Protein AF-A0A820YP80-F1 (afdb_monomer_lite)

pLDDT: mean 70.84, std 22.26, range [35.0, 97.88]

Sequence (165 aa):
MTIIVVAGQGGGGGGGGGGGGGGGGGGGGGGGGGGGGGGGGGGFGGYGGDNRIFVNVALKCDMFKTQDTGPFRSGTWSSRYYQYGRWHDRYQLSLSFDPKTFKVEGSGSDDVGDFTIAGIYSIKTQRIGLKKTYQSGTGNTEENLGHIVTIQLKWNSTEGQFEGK

Foldseek 3Di:
DKKKKADPPPDDDDDDDDDDDDDDDDDDDDDDDDDDDDDDDDDDDDDDDDDDDPPPPPPDPPPDPPPCLPLDDWDKIWMWDDDPNDIFGGWIKTWDADPVQQKIKIWTAGQLFTWIKIWGADSVQQKIKIKIFHDAPGHDNVRPPRDIDIWIWHDDPVRSITITD

Structure (mmCIF, N/CA/C/O backbone):
data_AF-A0A820YP80-F1
#
_entry.id   AF-A0A820YP80-F1
#
loop_
_atom_site.group_PDB
_atom_site.id
_atom_site.type_symbol
_atom_site.label_atom_id
_atom_site.label_alt_id
_atom_site.label_comp_id
_atom_site.label_asym_id
_atom_site.label_entity_id
_atom_site.label_seq_id
_atom_site.pdbx_PDB_ins_code
_atom_site.Cartn_x
_atom_site.Cartn_y
_atom_site.Cartn_z
_atom_site.occupancy
_atom_site.B_iso_or_equiv
_atom_site.auth_seq_id
_atom_site.auth_comp_id
_atom_site.auth_asym_id
_atom_site.auth_atom_id
_atom_site.pdbx_PDB_model_num
ATOM 1 N N . MET A 1 1 ? 6.149 -12.273 -2.197 1.00 53.16 1 MET A N 1
ATOM 2 C CA . MET A 1 1 ? 6.800 -10.959 -2.371 1.00 53.16 1 MET A CA 1
ATOM 3 C C . MET A 1 1 ? 6.564 -10.245 -1.062 1.00 53.16 1 MET A C 1
ATOM 5 O O . MET A 1 1 ? 5.457 -9.786 -0.830 1.00 53.16 1 MET A O 1
ATOM 9 N N . THR A 1 2 ? 7.549 -10.222 -0.168 1.00 54.12 2 THR A N 1
ATOM 10 C CA . THR A 1 2 ? 7.340 -9.605 1.146 1.00 54.12 2 THR A CA 1
ATOM 11 C C . THR A 1 2 ? 7.362 -8.097 0.982 1.00 54.12 2 THR A C 1
ATOM 13 O O . THR A 1 2 ? 8.337 -7.571 0.449 1.00 54.12 2 THR A O 1
ATOM 16 N N . ILE A 1 3 ? 6.317 -7.411 1.4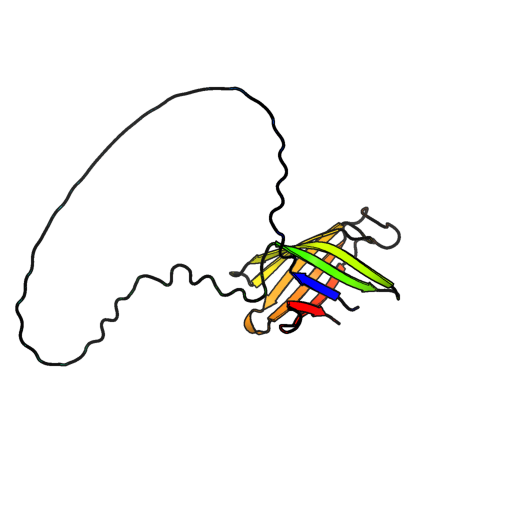37 1.00 67.50 3 ILE A N 1
ATOM 17 C CA . ILE A 1 3 ? 6.229 -5.947 1.408 1.00 67.50 3 ILE A CA 1
ATOM 18 C C . ILE A 1 3 ? 6.026 -5.459 2.831 1.00 67.50 3 ILE A C 1
ATOM 20 O O . ILE A 1 3 ? 5.156 -5.951 3.548 1.00 67.50 3 ILE A O 1
ATOM 24 N N . ILE A 1 4 ? 6.846 -4.498 3.236 1.00 67.88 4 ILE A N 1
ATOM 25 C CA . ILE A 1 4 ? 6.799 -3.879 4.553 1.00 67.88 4 ILE A CA 1
ATOM 26 C C . ILE A 1 4 ? 6.635 -2.382 4.344 1.00 67.88 4 ILE A C 1
ATOM 28 O O . ILE A 1 4 ? 7.408 -1.759 3.615 1.00 67.88 4 ILE A O 1
ATOM 32 N N . VAL A 1 5 ? 5.616 -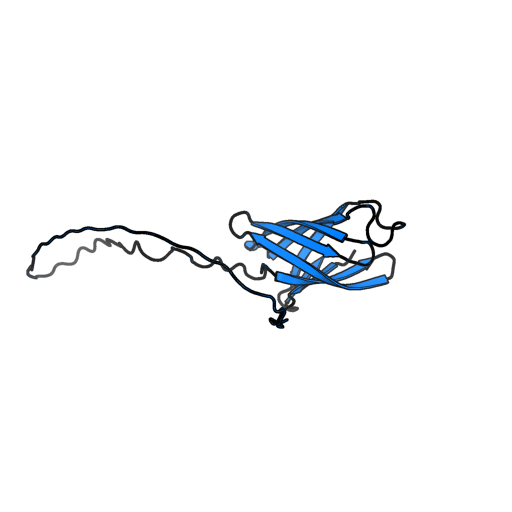1.816 4.981 1.00 69.25 5 VAL A N 1
ATOM 33 C CA . VAL A 1 5 ? 5.302 -0.390 4.924 1.00 69.25 5 VAL A CA 1
ATOM 34 C C . VAL A 1 5 ? 5.306 0.140 6.353 1.00 69.25 5 VAL A C 1
ATOM 36 O O . VAL A 1 5 ? 4.457 -0.216 7.169 1.00 69.25 5 VAL A O 1
ATOM 39 N N . VAL A 1 6 ? 6.306 0.957 6.663 1.00 65.06 6 VAL A N 1
ATOM 40 C CA . VAL A 1 6 ? 6.561 1.539 7.982 1.00 65.06 6 VAL A CA 1
ATOM 41 C C . VAL A 1 6 ? 6.049 2.970 7.993 1.00 65.06 6 VAL A C 1
ATOM 43 O O . VAL A 1 6 ? 6.334 3.744 7.074 1.00 65.06 6 VAL A O 1
ATOM 46 N N . ALA A 1 7 ? 5.299 3.332 9.034 1.00 57.59 7 ALA A N 1
ATOM 47 C CA . ALA A 1 7 ? 4.868 4.708 9.224 1.00 57.59 7 ALA A CA 1
ATOM 48 C C . ALA A 1 7 ? 6.107 5.577 9.454 1.00 57.59 7 ALA A C 1
ATOM 50 O O . ALA A 1 7 ? 6.760 5.483 10.494 1.00 57.59 7 ALA A O 1
ATOM 51 N N . GLY A 1 8 ? 6.440 6.427 8.486 1.00 49.78 8 GLY A N 1
ATOM 52 C CA . GLY A 1 8 ? 7.374 7.507 8.735 1.00 49.78 8 GLY A CA 1
ATOM 53 C C . GLY A 1 8 ? 6.652 8.525 9.603 1.00 49.78 8 GLY A C 1
ATOM 54 O O . GLY A 1 8 ? 5.716 9.174 9.141 1.00 49.78 8 GLY A O 1
ATOM 55 N N . GLN A 1 9 ? 7.061 8.694 10.861 1.00 42.50 9 GLN A N 1
ATOM 56 C CA . GLN A 1 9 ? 6.766 9.934 11.574 1.00 42.50 9 GLN A CA 1
ATOM 57 C C . GLN A 1 9 ? 7.559 11.029 10.852 1.00 42.50 9 GLN A C 1
ATOM 59 O O . GLN A 1 9 ? 8.707 11.310 11.181 1.00 42.50 9 GLN A O 1
ATOM 64 N N . GLY A 1 10 ? 6.984 11.570 9.777 1.00 41.19 10 GLY A N 1
ATOM 65 C CA . GLY A 1 10 ? 7.541 12.703 9.061 1.00 41.19 10 GLY A CA 1
ATOM 66 C C . GLY A 1 10 ? 7.539 13.899 9.999 1.00 41.19 10 GLY A C 1
ATOM 67 O O . GLY A 1 10 ? 6.545 14.614 10.094 1.00 41.19 10 GLY A O 1
ATOM 68 N N . GLY A 1 11 ? 8.634 14.083 10.735 1.00 39.84 11 GLY A N 1
ATOM 69 C CA . GLY A 1 11 ? 8.938 15.344 11.384 1.00 39.84 11 GLY A CA 1
ATOM 70 C C . GLY A 1 11 ? 8.951 16.424 10.310 1.00 39.84 11 GLY A C 1
ATOM 71 O O . GLY A 1 11 ? 9.649 16.292 9.305 1.00 39.84 11 GLY A O 1
ATOM 72 N N . GLY A 1 12 ? 8.136 17.460 10.502 1.00 42.34 12 GLY A N 1
ATOM 73 C CA . GLY A 1 12 ? 8.122 18.627 9.634 1.00 42.34 12 GLY A CA 1
ATOM 74 C C . GLY A 1 12 ? 9.507 19.267 9.611 1.00 42.34 12 GLY A C 1
ATOM 75 O O . GLY A 1 12 ? 9.926 19.883 10.587 1.00 42.34 12 GLY A O 1
ATOM 76 N N . GLY A 1 13 ? 10.223 19.090 8.506 1.00 40.62 13 GLY A N 1
ATOM 77 C CA . GLY A 1 13 ? 11.452 19.808 8.195 1.00 40.62 13 GLY A CA 1
ATOM 78 C C . GLY A 1 13 ? 11.124 20.946 7.240 1.00 40.62 13 GLY A C 1
ATOM 79 O O . GLY A 1 13 ? 10.591 20.708 6.160 1.00 40.62 13 GLY A O 1
ATOM 80 N N . GLY A 1 14 ? 11.395 22.178 7.671 1.00 46.59 14 GLY A N 1
ATOM 81 C CA . GLY A 1 14 ? 11.161 23.386 6.891 1.00 46.59 14 GLY A CA 1
ATOM 82 C C . GLY A 1 14 ? 12.034 23.494 5.640 1.00 46.59 14 GLY A C 1
ATOM 83 O O . GLY A 1 14 ? 13.112 22.914 5.547 1.00 46.59 14 GLY A O 1
ATOM 84 N N . GLY A 1 15 ? 11.568 24.313 4.704 1.00 38.69 15 GLY A N 1
ATOM 85 C CA . GLY A 1 15 ? 12.325 24.775 3.549 1.00 38.69 15 GLY A CA 1
ATOM 86 C C . GLY A 1 15 ? 11.775 26.130 3.132 1.00 38.69 15 GLY A C 1
ATOM 87 O O . GLY A 1 15 ? 10.633 26.226 2.693 1.00 38.69 15 GLY A O 1
ATOM 88 N N . GLY A 1 16 ? 12.563 27.178 3.363 1.00 46.66 16 GLY A N 1
ATOM 89 C CA . GLY A 1 16 ? 12.257 28.533 2.925 1.00 46.66 16 GLY A CA 1
ATOM 90 C C . GLY A 1 16 ? 12.400 28.696 1.412 1.00 46.66 16 GLY A C 1
ATOM 91 O O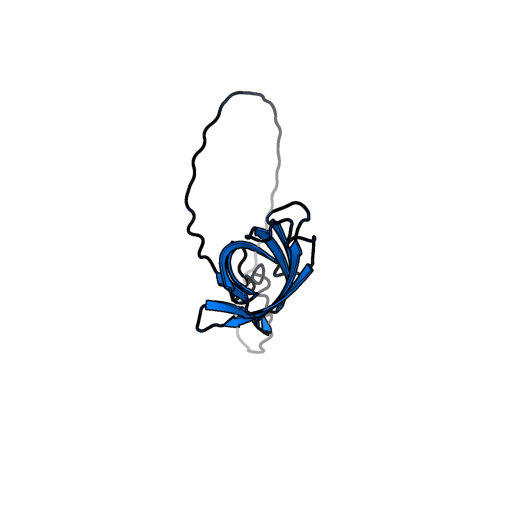 . GLY A 1 16 ? 13.074 27.919 0.742 1.00 46.66 16 GLY A O 1
ATOM 92 N N . GLY A 1 17 ? 11.791 29.754 0.892 1.00 40.56 17 GLY A N 1
ATOM 93 C CA . GLY A 1 17 ? 11.942 30.196 -0.488 1.00 40.56 17 GLY A CA 1
ATOM 94 C C . GLY A 1 17 ? 11.138 31.471 -0.691 1.00 40.56 17 GLY A C 1
ATOM 95 O O . GLY A 1 17 ? 9.919 31.451 -0.569 1.00 40.56 17 GLY A O 1
ATOM 96 N N . GLY A 1 18 ? 11.839 32.587 -0.887 1.00 47.72 18 GLY A N 1
ATOM 97 C CA . GLY A 1 18 ? 11.252 33.915 -1.040 1.00 47.72 18 GLY A CA 1
ATOM 98 C C . GLY A 1 18 ? 10.683 34.210 -2.431 1.00 47.72 18 GLY A C 1
ATOM 99 O O . GLY A 1 18 ? 10.671 33.369 -3.323 1.00 47.72 18 GLY A O 1
ATOM 100 N N . GLY A 1 19 ? 10.261 35.466 -2.586 1.00 43.19 19 GLY A N 1
ATOM 101 C CA . GLY A 1 19 ? 9.725 36.079 -3.806 1.00 43.19 19 GLY A CA 1
ATOM 102 C C . GLY A 1 19 ? 8.493 36.901 -3.433 1.00 43.19 19 GLY A C 1
ATOM 103 O O . GLY A 1 19 ? 7.498 36.334 -3.006 1.00 43.19 19 GLY A O 1
ATOM 104 N N . GLY A 1 20 ? 8.601 38.230 -3.307 1.00 42.50 20 GLY A N 1
ATOM 105 C CA . GLY A 1 20 ? 8.278 39.171 -4.393 1.00 42.50 20 GLY A CA 1
ATOM 106 C C . GLY A 1 20 ? 6.753 39.222 -4.572 1.00 42.50 20 GLY A C 1
ATOM 107 O O . GLY A 1 20 ? 6.163 38.230 -4.954 1.00 42.50 20 GLY A O 1
ATOM 108 N N . GLY A 1 21 ? 6.003 40.266 -4.240 1.00 45.09 21 GLY A N 1
ATOM 109 C CA . GLY A 1 21 ? 6.229 41.689 -4.429 1.00 45.09 21 GLY A CA 1
ATOM 110 C C . GLY A 1 21 ? 5.043 42.228 -5.243 1.00 45.09 21 GLY A C 1
ATOM 111 O O . GLY A 1 21 ? 4.846 41.793 -6.367 1.00 45.09 21 GLY A O 1
ATOM 112 N N . GLY A 1 22 ? 4.297 43.184 -4.679 1.00 46.31 22 GLY A N 1
ATOM 113 C CA . GLY A 1 22 ? 3.569 44.216 -5.431 1.00 46.31 22 GLY A CA 1
ATOM 114 C C . GLY A 1 22 ? 2.132 43.948 -5.913 1.00 46.31 22 GLY A C 1
ATOM 115 O O . GLY A 1 22 ? 1.864 43.004 -6.642 1.00 46.31 22 GLY A O 1
ATOM 116 N N . GLY A 1 23 ? 1.263 44.924 -5.609 1.00 41.25 23 GLY A N 1
ATOM 117 C CA . GLY A 1 23 ? -0.027 45.198 -6.266 1.00 41.25 23 GLY A CA 1
ATOM 118 C C . GLY A 1 23 ? -1.224 44.554 -5.560 1.00 41.25 23 GLY A C 1
ATOM 119 O O . GLY A 1 23 ? -1.213 43.366 -5.299 1.00 41.25 23 GLY A O 1
ATOM 120 N N . GLY A 1 24 ? -2.302 45.239 -5.190 1.00 44.94 24 GLY A N 1
ATOM 121 C CA . GLY A 1 24 ? -2.798 46.564 -5.545 1.00 44.94 24 GLY A CA 1
ATOM 122 C C . GLY A 1 24 ? -4.328 46.476 -5.651 1.00 44.94 24 GLY A C 1
ATOM 123 O O . GLY A 1 24 ? -4.832 45.548 -6.271 1.00 44.94 24 GLY A O 1
ATOM 124 N N . GLY A 1 25 ? -5.041 47.446 -5.066 1.00 44.28 25 GLY A N 1
ATOM 125 C CA . GLY A 1 25 ? -6.499 47.624 -5.184 1.00 44.28 25 GLY A CA 1
ATOM 126 C C . GLY A 1 25 ? -7.319 46.700 -4.272 1.00 44.28 25 GLY A C 1
ATOM 127 O O . GLY A 1 25 ? -6.981 45.547 -4.074 1.00 44.28 25 GLY A O 1
ATOM 128 N N . GLY A 1 26 ? -8.408 47.110 -3.635 1.00 44.16 26 GLY A N 1
ATOM 129 C CA . GLY A 1 26 ? -9.203 48.325 -3.721 1.00 44.16 26 GLY A CA 1
ATOM 130 C C . GLY A 1 26 ? -10.654 47.948 -3.405 1.00 44.16 26 GLY A C 1
ATOM 131 O O . GLY A 1 26 ? -11.140 46.947 -3.913 1.00 44.16 26 GLY A O 1
ATOM 132 N N . GLY A 1 27 ? -11.334 48.777 -2.610 1.00 42.59 27 GLY A N 1
ATOM 133 C CA . GLY A 1 27 ? -12.776 49.003 -2.752 1.00 42.59 27 GLY A CA 1
ATOM 134 C C . GLY A 1 27 ? -13.752 48.161 -1.918 1.00 42.59 27 GLY A C 1
ATOM 135 O O . GLY A 1 27 ? -13.851 46.956 -2.095 1.00 42.59 27 GLY A O 1
ATOM 136 N N . GLY A 1 28 ? -14.572 48.889 -1.145 1.00 41.19 28 GLY A N 1
ATOM 137 C CA . GLY A 1 28 ? -15.996 48.617 -0.868 1.00 41.19 28 GLY A CA 1
ATOM 138 C C . GLY A 1 28 ? -16.293 47.510 0.151 1.00 41.19 28 GLY A C 1
ATOM 139 O O . GLY A 1 28 ? -15.688 46.457 0.127 1.00 41.19 28 GLY A O 1
ATOM 140 N N . GLY A 1 29 ? -17.225 47.633 1.091 1.00 42.88 29 GLY A N 1
ATOM 141 C CA . GLY A 1 29 ? -18.356 48.543 1.239 1.00 42.88 29 GLY A CA 1
ATOM 142 C C . GLY A 1 29 ? -19.548 47.746 1.800 1.00 42.88 29 GLY A C 1
ATOM 143 O O . GLY A 1 29 ? -19.695 46.577 1.468 1.00 42.88 29 GLY A O 1
ATOM 144 N N . GLY A 1 30 ? -20.391 48.393 2.617 1.00 40.56 30 GLY A N 1
ATOM 145 C CA . GLY A 1 30 ? -21.691 47.885 3.109 1.00 40.56 30 GLY A CA 1
ATOM 146 C C . GLY A 1 30 ? -21.570 46.919 4.293 1.00 40.56 30 GLY A C 1
ATOM 147 O O . GLY A 1 30 ? -20.832 45.952 4.223 1.00 40.56 30 GLY A O 1
ATOM 148 N N . GLY A 1 31 ? -22.166 47.170 5.463 1.00 41.25 31 GLY A N 1
ATOM 149 C CA . GLY A 1 31 ? -23.611 47.319 5.707 1.00 41.25 31 GLY A CA 1
ATOM 150 C C . GLY A 1 31 ? -24.150 45.929 6.089 1.00 41.25 31 GLY A C 1
ATOM 151 O O . GLY A 1 31 ? -23.793 44.957 5.450 1.00 41.25 31 GLY A O 1
ATOM 152 N N . GLY A 1 32 ? -24.953 45.676 7.113 1.00 41.50 32 GLY A N 1
ATOM 153 C CA . GLY A 1 32 ? -25.689 46.449 8.100 1.00 41.50 32 GLY A CA 1
ATOM 154 C C . GLY A 1 32 ? -26.648 45.464 8.803 1.00 41.50 32 GLY A C 1
ATOM 155 O O . GLY A 1 32 ? -26.863 44.364 8.301 1.00 41.50 32 GLY A O 1
ATOM 156 N N . GLY A 1 33 ? -27.242 45.879 9.928 1.00 43.25 33 GLY A N 1
ATOM 157 C CA . GLY A 1 33 ? -28.399 45.226 10.573 1.00 43.25 33 GLY A CA 1
ATOM 158 C C . GLY A 1 33 ? -28.083 43.946 11.365 1.00 43.25 33 GLY A C 1
ATOM 159 O O . GLY A 1 33 ? -27.230 43.162 10.989 1.00 43.25 33 GLY A O 1
ATOM 160 N N . GLY A 1 34 ? -28.715 43.639 12.492 1.00 42.16 34 GLY A N 1
ATOM 161 C CA . GLY A 1 34 ? -29.885 44.218 13.141 1.00 42.16 34 GLY A CA 1
ATOM 162 C C . GLY A 1 34 ? -30.599 43.121 13.945 1.00 42.16 34 GLY A C 1
ATOM 163 O O . GLY A 1 34 ? -30.614 41.972 13.521 1.00 42.16 34 GLY A O 1
ATOM 164 N N . GLY A 1 35 ? -31.212 43.503 15.071 1.00 41.97 35 GLY A N 1
ATOM 165 C CA . GLY A 1 35 ? -32.199 42.710 15.826 1.00 41.97 35 GLY A CA 1
ATOM 166 C C . GLY A 1 35 ? -31.604 41.654 16.772 1.00 41.97 35 GLY A C 1
ATOM 167 O O . GLY A 1 35 ? -30.676 40.949 16.416 1.00 41.97 35 GLY A O 1
ATOM 168 N N . GLY A 1 36 ? -32.057 41.469 18.010 1.00 42.56 36 GLY A N 1
ATOM 169 C CA . GLY A 1 36 ? -33.289 41.911 18.660 1.00 42.56 36 GLY A CA 1
ATOM 170 C C . GLY A 1 36 ? -33.978 40.712 19.329 1.00 42.56 36 GLY A C 1
ATOM 171 O O . GLY A 1 36 ? -34.136 39.675 18.698 1.00 42.56 36 GLY A O 1
ATOM 172 N N . GLY A 1 37 ? -34.420 40.893 20.579 1.00 44.19 37 GLY A N 1
ATOM 173 C CA . GLY A 1 37 ? -35.334 39.997 21.309 1.00 44.19 37 GLY A CA 1
ATOM 174 C C . GLY A 1 37 ? -34.631 38.988 22.230 1.00 44.19 37 GLY A C 1
ATOM 175 O O . GLY A 1 37 ? -33.681 38.341 21.824 1.00 44.19 37 GLY A O 1
ATOM 176 N N . GLY A 1 38 ? -35.003 38.793 23.495 1.00 43.78 38 GLY A N 1
ATOM 177 C CA . GLY A 1 38 ? -36.209 39.194 24.221 1.00 43.78 38 GLY A CA 1
ATOM 178 C C . GLY A 1 38 ? -36.825 37.974 24.923 1.00 43.78 38 GLY A C 1
ATOM 179 O O . GLY A 1 38 ? -36.904 36.911 24.320 1.00 43.78 38 GLY A O 1
ATOM 180 N N . GLY A 1 39 ? -37.295 38.161 26.164 1.00 43.12 39 GLY A N 1
ATOM 181 C CA . GLY A 1 39 ? -38.124 37.207 26.928 1.00 43.12 39 GLY A CA 1
ATOM 182 C C . GLY A 1 39 ? -37.307 36.134 27.652 1.00 43.12 39 GLY A C 1
ATOM 183 O O . GLY A 1 39 ? -36.448 35.504 27.060 1.00 43.12 39 GLY A O 1
ATOM 184 N N . GLY A 1 40 ? -37.440 35.903 28.956 1.00 42.81 40 GLY A N 1
ATOM 185 C CA . GLY A 1 40 ? -38.654 35.764 29.769 1.00 42.81 40 GLY A CA 1
ATOM 186 C C . GLY A 1 40 ? -38.509 34.384 30.429 1.00 42.81 40 GLY A C 1
ATOM 187 O O . GLY A 1 40 ? -38.306 33.402 29.735 1.00 42.81 40 GLY A O 1
ATOM 188 N N . GLY A 1 41 ? -38.325 34.279 31.742 1.00 45.84 41 GLY A N 1
ATOM 189 C CA . GLY A 1 41 ? -39.420 34.284 32.705 1.00 45.84 41 GLY A CA 1
ATOM 190 C C . GLY A 1 41 ? -39.823 32.837 33.018 1.00 45.84 41 GLY A C 1
ATOM 191 O O . GLY A 1 41 ? -40.110 32.074 32.105 1.00 45.84 41 GLY A O 1
ATOM 192 N N . GLY A 1 42 ? -39.848 32.462 34.299 1.00 41.47 42 GLY A N 1
ATOM 193 C CA . GLY A 1 42 ? -40.456 31.201 34.735 1.00 41.47 42 GLY A CA 1
ATOM 194 C C . GLY A 1 42 ? -39.686 30.488 35.834 1.00 41.47 42 GLY A C 1
ATOM 195 O O . GLY A 1 42 ? -38.979 29.521 35.574 1.00 41.47 42 GLY A O 1
ATOM 196 N N . GLY A 1 43 ? -39.850 30.957 37.068 1.00 45.62 43 GLY A N 1
ATOM 197 C CA . GLY A 1 43 ? -39.633 30.116 38.236 1.00 45.62 43 GLY A CA 1
ATOM 198 C C . GLY A 1 43 ? -40.835 29.198 38.460 1.00 45.62 43 GLY A C 1
ATOM 199 O O . GLY A 1 43 ? -41.972 29.636 38.333 1.00 45.62 43 GLY A O 1
ATOM 200 N N . PHE A 1 44 ? -40.556 27.959 38.852 1.00 44.28 44 PHE A N 1
ATOM 201 C CA . PHE A 1 44 ? -41.410 27.076 39.649 1.00 44.28 44 PHE A CA 1
ATOM 202 C C . PHE A 1 44 ? -40.408 26.306 40.535 1.00 44.28 44 PHE A C 1
ATOM 204 O O . PHE A 1 44 ? -39.415 25.798 40.028 1.00 44.28 44 PHE A O 1
ATOM 211 N N . GLY A 1 45 ? -40.455 26.357 41.867 1.00 41.31 45 GLY A N 1
ATOM 212 C CA . GLY A 1 45 ? -41.611 26.015 42.693 1.00 41.31 45 GLY A CA 1
ATOM 213 C C . GLY A 1 45 ? -41.599 24.496 42.880 1.00 41.31 45 GLY A C 1
ATOM 214 O O . GLY A 1 45 ? -41.894 23.777 41.937 1.00 41.31 45 GLY A O 1
ATOM 215 N N . GLY A 1 46 ? -41.142 24.030 44.045 1.00 46.16 46 GLY A N 1
ATOM 216 C CA . GLY A 1 46 ? -40.739 22.644 44.282 1.00 46.16 46 GLY A CA 1
ATOM 217 C C . GLY A 1 46 ? -41.837 21.650 44.687 1.00 46.16 46 GLY A C 1
ATOM 218 O O . GLY A 1 46 ? -43.026 21.881 44.492 1.00 46.16 46 GLY A O 1
ATOM 219 N N . TYR A 1 47 ? -41.333 20.584 45.321 1.00 43.94 47 TYR A N 1
ATOM 220 C CA . TYR A 1 47 ? -41.943 19.401 45.955 1.00 43.94 47 TYR A CA 1
ATOM 221 C C . TYR A 1 47 ? -41.914 18.105 45.132 1.00 43.94 47 TYR A C 1
ATOM 223 O O . TYR A 1 47 ? -42.208 18.065 43.944 1.00 43.94 47 TYR A O 1
ATOM 231 N N . GLY A 1 48 ? -41.428 17.063 45.814 1.00 45.34 48 GLY A N 1
ATOM 232 C CA . GLY A 1 48 ? -40.901 15.822 45.265 1.00 45.34 48 GLY A CA 1
ATOM 233 C C . GLY A 1 48 ? -41.927 14.758 44.887 1.00 45.34 48 GLY A C 1
ATOM 234 O O . GLY A 1 48 ? -43.124 14.878 45.134 1.00 45.34 48 GLY A O 1
ATOM 235 N N . GLY A 1 49 ? -41.388 13.679 44.320 1.00 39.19 49 GLY A N 1
ATOM 236 C CA . GLY A 1 49 ? -42.111 12.469 43.946 1.00 39.19 49 GLY A CA 1
ATOM 237 C C . GLY A 1 49 ? -41.466 11.827 42.723 1.00 39.19 49 GLY A C 1
ATOM 238 O O . GLY A 1 49 ? -41.808 12.165 41.595 1.00 39.19 49 GLY A O 1
ATOM 239 N N . ASP A 1 50 ? -40.504 10.931 42.939 1.00 46.97 50 ASP A N 1
ATOM 240 C CA . ASP A 1 50 ? -39.842 10.182 41.872 1.00 46.97 50 ASP A CA 1
ATOM 241 C C . ASP A 1 50 ? -40.842 9.385 41.016 1.00 46.97 50 ASP A C 1
ATOM 243 O O . ASP A 1 50 ? -41.472 8.447 41.492 1.00 46.97 50 ASP A O 1
ATOM 247 N N . ASN A 1 51 ? -40.897 9.705 39.721 1.00 37.44 51 ASN A N 1
ATOM 248 C CA . ASN A 1 51 ? -41.194 8.777 38.627 1.00 37.44 51 ASN A CA 1
ATOM 249 C C . ASN A 1 51 ? -40.336 9.203 37.428 1.00 37.44 51 ASN A C 1
ATOM 251 O O . ASN A 1 51 ? -40.713 10.045 36.616 1.00 37.44 51 ASN A O 1
ATOM 255 N N . ARG A 1 52 ? -39.109 8.672 37.391 1.00 35.00 52 ARG A N 1
ATOM 256 C CA . ARG A 1 52 ? -38.039 9.014 36.444 1.00 35.00 52 ARG A CA 1
ATOM 257 C C . ARG A 1 52 ? -38.489 8.845 34.986 1.00 35.00 52 ARG A C 1
ATOM 259 O O . ARG A 1 52 ? -38.488 7.733 34.466 1.00 35.00 52 ARG A O 1
ATOM 266 N N . ILE A 1 53 ? -38.774 9.952 34.300 1.00 40.84 53 ILE A N 1
ATOM 267 C CA . ILE A 1 53 ? -38.655 10.029 32.840 1.00 40.84 53 ILE A CA 1
ATOM 268 C C . ILE A 1 53 ? -37.230 10.493 32.549 1.00 40.84 53 ILE A C 1
ATOM 270 O O . ILE A 1 53 ? -36.875 11.644 32.800 1.00 40.84 53 ILE A O 1
ATOM 274 N N . PHE A 1 54 ? -36.402 9.600 32.011 1.00 38.59 54 PHE A N 1
ATOM 275 C CA . PHE A 1 54 ? -35.116 9.990 31.443 1.00 38.59 54 PHE A CA 1
ATOM 276 C C . PHE A 1 54 ? -35.368 10.705 30.112 1.00 38.59 54 PHE A C 1
ATOM 278 O O . PHE A 1 54 ? -35.302 10.096 29.046 1.00 38.59 54 PHE A O 1
ATOM 285 N N . VAL A 1 55 ? -35.645 12.008 30.155 1.00 40.56 55 VAL A N 1
ATOM 286 C CA . VAL A 1 55 ? -35.447 12.860 28.978 1.00 40.56 55 VAL A CA 1
ATOM 287 C C . VAL A 1 55 ? -33.943 13.117 28.872 1.00 40.56 55 VAL A C 1
ATOM 289 O O . VAL A 1 55 ? -33.433 14.146 29.304 1.00 40.56 55 VAL A O 1
ATOM 292 N N . ASN A 1 56 ? -33.205 12.139 28.341 1.00 40.16 56 ASN A N 1
ATOM 293 C CA . ASN A 1 56 ? -31.813 12.328 27.936 1.00 40.16 56 ASN A CA 1
ATOM 294 C C . ASN A 1 56 ? -31.796 13.194 26.672 1.00 40.16 56 ASN A C 1
ATOM 296 O O . ASN A 1 56 ? -31.693 12.688 25.557 1.00 40.16 56 ASN A O 1
ATOM 300 N N . VAL A 1 57 ? -31.893 14.512 26.828 1.00 46.53 57 VAL A N 1
ATOM 301 C CA . VAL A 1 57 ? -31.445 15.428 25.777 1.00 46.53 57 VAL A CA 1
ATOM 302 C C . VAL A 1 57 ? -30.014 15.827 26.103 1.00 46.53 57 VAL A C 1
ATOM 304 O O . VAL A 1 57 ? -29.750 16.843 26.731 1.00 46.53 57 VAL A O 1
ATOM 307 N N . ALA A 1 58 ? -29.082 15.006 25.627 1.00 46.59 58 ALA A N 1
ATOM 308 C CA . ALA A 1 58 ? -27.730 15.441 25.305 1.00 46.59 58 ALA A CA 1
ATOM 309 C C . ALA A 1 58 ? -27.537 15.354 23.785 1.00 46.59 58 ALA A C 1
ATOM 311 O O . ALA A 1 58 ? -26.623 14.709 23.278 1.00 46.59 58 ALA A O 1
ATOM 312 N N . LEU A 1 59 ? -28.410 16.018 23.024 1.00 52.09 59 LEU A N 1
ATOM 313 C CA . LEU A 1 59 ? -28.058 16.423 21.666 1.00 52.09 59 LEU A CA 1
ATOM 314 C C . LEU A 1 59 ? -27.040 17.568 21.771 1.00 52.09 59 LEU A C 1
ATOM 316 O O . LEU A 1 59 ? -27.431 18.729 21.712 1.00 52.09 59 LEU A O 1
ATOM 320 N N . LYS A 1 60 ? -25.758 17.235 21.997 1.00 45.47 60 LYS A N 1
ATOM 321 C CA . LYS A 1 60 ? -24.557 18.011 21.606 1.00 45.47 60 LYS A CA 1
ATOM 322 C C . LYS A 1 60 ? -23.274 17.351 22.137 1.00 45.47 60 LYS A C 1
ATOM 324 O O . LYS A 1 60 ? -22.840 17.648 23.242 1.00 45.47 60 LYS A O 1
ATOM 329 N N . CYS A 1 61 ? -22.713 16.448 21.327 1.00 35.94 61 CYS A N 1
ATOM 330 C CA . CYS A 1 61 ? -21.277 16.217 21.058 1.00 35.94 61 CYS A CA 1
ATOM 331 C C . CYS A 1 61 ? -21.029 14.772 20.590 1.00 35.94 61 CYS A C 1
ATOM 333 O O . CYS A 1 61 ? -20.327 14.007 21.231 1.00 35.94 61 CYS A O 1
ATOM 335 N N . ASP A 1 62 ? -21.581 14.409 19.433 1.00 44.97 62 ASP A N 1
ATOM 336 C CA . ASP A 1 62 ? -20.912 13.457 18.530 1.00 44.97 62 ASP A CA 1
ATOM 337 C C . ASP A 1 62 ? -20.684 14.123 17.154 1.00 44.97 62 ASP A C 1
ATOM 339 O O . ASP A 1 62 ? -20.574 13.472 16.118 1.00 44.97 62 ASP A O 1
ATOM 343 N N . MET A 1 63 ? -20.570 15.461 17.133 1.00 42.09 63 MET A N 1
ATOM 344 C CA . MET A 1 63 ? -19.881 16.138 16.036 1.00 42.09 63 MET A CA 1
ATOM 345 C C . MET A 1 63 ? -18.388 15.847 16.201 1.00 42.09 63 MET A C 1
ATOM 347 O O . MET A 1 63 ? -17.726 16.479 17.016 1.00 42.09 63 MET A O 1
ATOM 351 N N . PHE A 1 64 ? -17.890 14.869 15.444 1.00 45.50 64 PHE A N 1
ATOM 352 C CA . PHE A 1 64 ? -16.495 14.426 15.416 1.00 45.50 64 PHE A CA 1
ATOM 353 C C . PHE A 1 64 ? -15.990 13.805 16.729 1.00 45.50 64 PHE A C 1
ATOM 355 O O . PHE A 1 64 ? -15.043 14.293 17.339 1.00 45.50 64 PHE A O 1
ATOM 362 N N . LYS A 1 65 ? -16.473 12.601 17.069 1.00 43.47 65 LYS A N 1
ATOM 363 C CA . LYS A 1 65 ? -15.471 11.590 17.439 1.00 43.47 65 LYS A CA 1
ATOM 364 C C . LYS A 1 65 ? -14.578 11.479 16.214 1.00 43.47 65 LYS A C 1
ATOM 366 O O . LYS A 1 65 ? -15.032 10.986 15.181 1.00 43.47 65 LYS A O 1
ATOM 371 N N . THR A 1 66 ? -13.368 12.028 16.277 1.00 46.88 66 THR A N 1
ATOM 372 C CA . THR A 1 66 ? -12.281 11.612 15.393 1.00 46.88 66 THR A CA 1
ATOM 373 C C . THR A 1 66 ? -12.363 10.098 15.387 1.00 46.88 66 THR A C 1
ATOM 375 O O . THR A 1 66 ? -12.157 9.479 16.430 1.00 46.88 66 THR A O 1
ATOM 378 N N . GLN A 1 67 ? -12.829 9.509 14.278 1.00 53.81 67 GLN A N 1
ATOM 379 C CA . GLN A 1 67 ? -12.822 8.061 14.161 1.00 53.81 67 GLN A CA 1
ATOM 380 C C . GLN A 1 67 ? -11.390 7.672 14.475 1.00 53.81 67 GLN A C 1
ATOM 382 O O . GLN A 1 67 ? -10.480 8.201 13.839 1.00 53.81 67 GLN A O 1
ATOM 387 N N . ASP A 1 68 ? -11.192 6.863 15.512 1.00 65.69 68 ASP A N 1
ATOM 388 C CA . ASP A 1 68 ? -9.882 6.316 15.799 1.00 65.69 68 ASP A CA 1
ATOM 389 C C . ASP A 1 68 ? -9.480 5.532 14.550 1.00 65.69 68 ASP A C 1
ATOM 391 O O . ASP A 1 68 ? -9.957 4.422 14.302 1.00 65.69 68 ASP A O 1
ATOM 395 N N . THR A 1 69 ? -8.684 6.165 13.687 1.00 68.88 69 THR A N 1
ATOM 396 C CA . THR A 1 69 ? -8.233 5.553 12.441 1.00 68.88 69 THR A CA 1
ATOM 397 C C . THR A 1 69 ? -7.198 4.471 12.735 1.00 68.88 69 THR A C 1
ATOM 399 O O . THR A 1 69 ? -6.736 3.796 11.817 1.00 68.88 69 THR A O 1
ATOM 402 N N . GLY A 1 70 ? -6.842 4.266 14.011 1.00 82.88 70 GLY A N 1
ATOM 403 C CA . GLY A 1 70 ? -5.869 3.297 14.464 1.00 82.88 70 GLY A CA 1
ATOM 404 C C . GLY A 1 70 ? -4.546 3.483 13.715 1.00 82.88 70 GLY A C 1
ATOM 405 O O . GLY A 1 70 ? -3.963 4.574 13.748 1.00 82.88 70 GLY A O 1
ATOM 406 N N . PRO A 1 71 ? -4.053 2.442 13.021 1.00 88.62 71 PRO A N 1
ATOM 407 C CA . PRO A 1 71 ? -2.805 2.521 12.267 1.00 88.62 71 PRO A CA 1
ATOM 408 C C . PRO A 1 71 ? -2.932 3.241 10.915 1.00 88.62 71 PRO A C 1
ATOM 410 O O . PRO A 1 71 ? -1.924 3.499 10.261 1.00 88.62 71 PRO A O 1
ATOM 413 N N . PHE A 1 72 ? -4.147 3.561 10.464 1.00 92.38 72 PHE A N 1
ATOM 414 C CA . PHE A 1 72 ? -4.408 4.132 9.144 1.00 92.38 72 PHE A CA 1
ATOM 415 C C . PHE A 1 72 ? -4.280 5.657 9.189 1.00 92.38 72 PHE A C 1
ATOM 417 O O . PHE A 1 72 ? -5.257 6.383 9.381 1.00 92.38 72 PHE A O 1
ATOM 424 N N . ARG A 1 73 ? -3.044 6.147 9.072 1.00 90.88 73 ARG A N 1
ATOM 425 C CA . ARG A 1 73 ? -2.714 7.579 9.116 1.00 90.88 73 ARG A CA 1
ATOM 426 C C . ARG A 1 73 ? -2.219 8.063 7.762 1.00 90.88 73 ARG A C 1
ATOM 428 O O . ARG A 1 73 ? -1.304 7.479 7.186 1.00 90.88 73 ARG A O 1
ATOM 435 N N . SER A 1 74 ? -2.813 9.141 7.264 1.00 91.25 74 SER A N 1
ATOM 436 C CA . SER A 1 74 ? -2.335 9.783 6.041 1.00 91.25 74 SER A CA 1
ATOM 437 C C . SER A 1 74 ? -0.967 10.425 6.271 1.00 91.25 74 SER A C 1
ATOM 439 O O . SER A 1 74 ? -0.703 10.947 7.354 1.00 91.25 74 SER A O 1
ATOM 441 N N . GLY A 1 75 ? -0.107 10.400 5.259 1.00 91.62 75 GLY A N 1
ATOM 442 C CA . GLY A 1 75 ? 1.224 10.994 5.318 1.00 91.62 75 GLY A CA 1
ATOM 443 C C . GLY A 1 75 ? 2.235 10.260 4.448 1.00 91.62 75 GLY A C 1
ATOM 444 O O . GLY A 1 75 ? 1.870 9.486 3.562 1.00 91.62 75 GLY A O 1
ATOM 445 N N . THR A 1 76 ? 3.511 10.513 4.721 1.00 91.38 76 THR A N 1
ATOM 446 C CA . THR A 1 76 ? 4.631 9.830 4.070 1.00 91.38 76 THR A CA 1
ATOM 447 C C . THR A 1 76 ? 4.971 8.546 4.818 1.00 91.38 76 THR A C 1
ATOM 449 O O . THR A 1 76 ? 5.164 8.538 6.032 1.00 91.38 76 THR A O 1
ATOM 452 N N . TRP A 1 77 ? 5.076 7.458 4.073 1.00 90.12 77 TRP A N 1
ATOM 453 C CA . TRP A 1 77 ? 5.408 6.127 4.549 1.00 90.12 77 TRP A CA 1
ATOM 454 C C . TRP A 1 77 ? 6.710 5.667 3.910 1.00 90.12 77 TRP A C 1
ATOM 456 O O . TRP A 1 77 ? 6.977 5.949 2.742 1.00 90.12 77 TRP A O 1
ATOM 466 N N . SER A 1 78 ? 7.504 4.928 4.675 1.00 89.88 78 SER A N 1
ATOM 467 C CA . SER A 1 78 ? 8.681 4.240 4.159 1.00 89.88 78 SER A CA 1
ATOM 468 C C . SER A 1 78 ? 8.283 2.829 3.765 1.00 89.88 78 SER A C 1
ATOM 470 O O . SER A 1 78 ? 7.639 2.119 4.533 1.00 89.88 78 SER A O 1
ATOM 472 N N . SER A 1 79 ? 8.684 2.396 2.582 1.00 88.31 79 SER A N 1
ATOM 473 C CA . SER A 1 79 ? 8.410 1.061 2.073 1.00 88.31 79 SER A CA 1
ATOM 474 C C . SER A 1 79 ? 9.700 0.311 1.777 1.00 88.31 79 SER A C 1
ATOM 476 O O . SER A 1 79 ? 10.731 0.892 1.426 1.00 88.31 79 SER A O 1
ATOM 478 N N . ARG A 1 80 ? 9.637 -1.006 1.953 1.00 88.88 80 ARG A N 1
ATOM 479 C CA . ARG A 1 80 ? 10.654 -1.943 1.488 1.00 88.88 80 ARG A CA 1
ATOM 480 C C . ARG A 1 80 ? 9.993 -3.225 1.011 1.00 88.88 80 ARG A C 1
ATOM 482 O O . ARG A 1 80 ? 8.998 -3.660 1.594 1.00 88.88 80 ARG A O 1
ATOM 489 N N . TYR A 1 81 ? 10.549 -3.850 -0.013 1.00 85.88 81 TYR A N 1
ATOM 490 C CA . TYR A 1 81 ? 10.050 -5.109 -0.538 1.00 85.88 81 TYR A CA 1
ATOM 491 C C . TYR A 1 81 ? 11.184 -6.034 -0.982 1.00 85.88 81 TYR A C 1
ATOM 493 O O . TYR A 1 81 ? 12.299 -5.590 -1.239 1.00 85.88 81 TYR A O 1
ATOM 501 N N . TYR A 1 82 ? 10.915 -7.338 -1.016 1.00 82.56 82 TYR A N 1
ATOM 502 C CA . TYR A 1 82 ? 11.867 -8.340 -1.494 1.00 82.56 82 TYR A CA 1
ATOM 503 C C . TYR A 1 82 ? 11.356 -8.975 -2.784 1.00 82.56 82 TYR A C 1
ATOM 505 O O . TYR A 1 82 ? 10.297 -9.619 -2.789 1.00 82.56 82 TYR A O 1
ATOM 513 N N . GLN A 1 83 ? 12.110 -8.798 -3.866 1.00 77.31 83 GLN A N 1
ATOM 514 C CA . GLN A 1 83 ? 11.772 -9.276 -5.201 1.00 77.31 83 GLN A CA 1
ATOM 515 C C . GLN A 1 83 ? 13.035 -9.788 -5.902 1.00 77.31 83 GLN A C 1
ATOM 517 O O . GLN A 1 83 ? 14.128 -9.279 -5.685 1.00 77.31 83 GLN A O 1
ATOM 522 N N . TYR A 1 84 ? 12.895 -10.864 -6.682 1.00 80.25 84 TYR A N 1
ATOM 523 C CA . TYR A 1 84 ? 13.982 -11.465 -7.474 1.00 80.25 84 TYR A CA 1
ATOM 524 C C . TYR A 1 84 ? 15.302 -11.699 -6.715 1.00 80.25 84 TYR A C 1
ATOM 526 O O . TYR A 1 84 ? 16.389 -11.519 -7.252 1.00 80.25 84 TYR A O 1
ATOM 534 N N . GLY A 1 85 ? 15.220 -12.117 -5.448 1.00 79.69 85 GLY A N 1
ATOM 535 C CA . GLY A 1 85 ? 16.407 -12.408 -4.639 1.00 79.69 85 GLY A CA 1
ATOM 536 C C . GLY A 1 85 ? 17.075 -11.176 -4.011 1.00 79.69 85 GLY A C 1
ATOM 537 O O . GLY A 1 85 ? 18.090 -11.322 -3.326 1.00 79.69 85 GLY A O 1
ATOM 538 N N . ARG A 1 86 ? 16.504 -9.977 -4.183 1.00 83.38 86 ARG A N 1
ATOM 539 C CA . ARG A 1 86 ? 17.061 -8.706 -3.713 1.00 83.38 86 ARG A CA 1
ATOM 540 C C . ARG A 1 86 ? 16.065 -7.918 -2.855 1.00 83.38 86 ARG A C 1
ATOM 542 O O . ARG A 1 86 ? 14.855 -7.947 -3.071 1.00 83.38 86 ARG A O 1
ATOM 549 N N . TRP A 1 87 ? 16.598 -7.199 -1.865 1.00 81.69 87 TRP A N 1
ATOM 550 C CA . TRP A 1 87 ? 15.856 -6.180 -1.122 1.00 81.69 87 TRP A CA 1
ATOM 551 C C . TRP A 1 87 ? 15.854 -4.853 -1.880 1.00 81.69 87 TRP A C 1
ATOM 553 O O . TRP A 1 87 ? 16.904 -4.356 -2.284 1.00 81.69 87 TRP A O 1
ATOM 563 N N . HIS A 1 88 ? 14.664 -4.287 -1.997 1.00 79.81 88 HIS A N 1
ATOM 564 C CA . HIS A 1 88 ? 14.369 -2.952 -2.488 1.00 79.81 88 HIS A CA 1
ATOM 565 C C . HIS A 1 88 ? 13.924 -2.140 -1.267 1.00 79.81 88 HIS A C 1
ATOM 567 O O . HIS A 1 88 ? 12.839 -2.383 -0.736 1.00 79.81 88 HIS A O 1
ATOM 573 N N . ASP A 1 89 ? 14.770 -1.256 -0.734 1.00 79.94 89 ASP A N 1
ATOM 574 C CA . ASP A 1 89 ? 14.544 -0.599 0.557 1.00 79.94 89 ASP A CA 1
ATOM 575 C C . ASP A 1 89 ? 14.534 0.937 0.494 1.00 79.94 89 ASP A C 1
ATOM 577 O O . ASP A 1 89 ? 15.053 1.558 -0.426 1.00 79.94 89 ASP A O 1
ATOM 581 N N . ARG A 1 90 ? 13.930 1.548 1.526 1.00 79.38 90 ARG A N 1
ATOM 582 C CA . ARG A 1 90 ? 13.921 3.000 1.799 1.00 79.38 90 ARG A CA 1
ATOM 583 C C . ARG A 1 90 ? 13.189 3.875 0.776 1.00 79.38 90 ARG A C 1
ATOM 585 O O . ARG A 1 90 ? 13.437 5.079 0.728 1.00 79.38 90 ARG A O 1
ATOM 592 N N . TYR A 1 91 ? 12.234 3.327 0.033 1.00 88.56 91 TYR A N 1
ATOM 593 C CA . TYR A 1 91 ? 11.393 4.141 -0.844 1.00 88.56 91 TYR A CA 1
ATOM 594 C C . TYR A 1 91 ? 10.307 4.848 -0.051 1.00 88.56 91 TYR A C 1
ATOM 596 O O . TYR A 1 91 ? 9.586 4.217 0.726 1.00 88.56 91 TYR A O 1
ATOM 604 N N . GLN A 1 92 ? 10.173 6.152 -0.266 1.00 89.19 92 GLN A N 1
ATOM 605 C CA . GLN A 1 92 ? 9.086 6.928 0.308 1.00 89.19 92 GLN A CA 1
ATOM 606 C C . GLN A 1 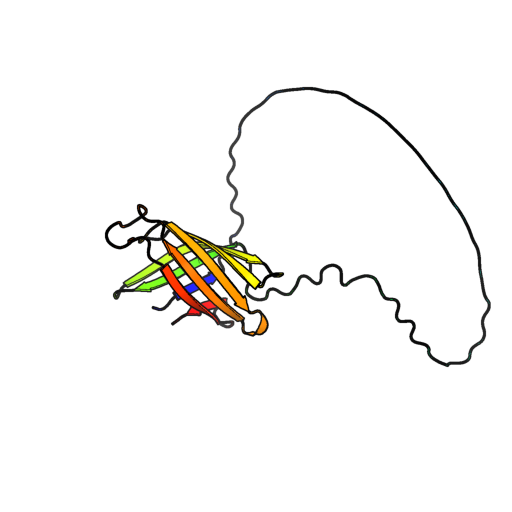92 ? 7.878 6.902 -0.622 1.00 89.19 92 GLN A C 1
ATOM 608 O O . GLN A 1 92 ? 8.000 7.039 -1.837 1.00 89.19 92 GLN A O 1
ATOM 613 N N . LEU A 1 93 ? 6.700 6.752 -0.034 1.00 90.94 93 LEU A N 1
ATOM 614 C CA . LEU A 1 93 ? 5.431 6.893 -0.730 1.00 90.94 93 LEU A CA 1
ATOM 615 C C . LEU A 1 93 ? 4.455 7.665 0.148 1.00 90.94 93 LEU A C 1
ATOM 617 O O . LEU A 1 93 ? 4.535 7.630 1.374 1.00 90.94 93 LEU A O 1
ATOM 621 N N . SER A 1 94 ? 3.522 8.364 -0.472 1.00 92.94 94 SER A N 1
ATOM 622 C CA . SER A 1 94 ? 2.409 9.000 0.219 1.00 92.94 94 SER A CA 1
ATOM 623 C C . SER A 1 94 ? 1.228 8.037 0.291 1.00 92.94 94 SER A C 1
ATOM 625 O O . SER A 1 94 ? 0.933 7.346 -0.683 1.00 92.94 94 SER A O 1
ATOM 627 N N . LEU A 1 95 ? 0.548 7.989 1.437 1.00 93.75 95 LEU A N 1
ATOM 628 C CA . LEU A 1 95 ? -0.769 7.367 1.574 1.00 93.75 95 LEU A CA 1
ATOM 629 C C . LEU A 1 95 ? -1.746 8.390 2.140 1.00 93.75 95 LEU A C 1
ATOM 631 O O . LEU A 1 95 ? -1.432 9.106 3.089 1.00 93.75 95 LEU A O 1
ATOM 635 N N . SER A 1 96 ? -2.947 8.418 1.585 1.00 94.94 96 SER A N 1
ATOM 636 C CA . SER A 1 96 ? -4.087 9.191 2.047 1.00 94.94 96 SER A CA 1
ATOM 637 C C . SER A 1 96 ? -5.230 8.231 2.338 1.00 94.94 96 SER A C 1
ATOM 639 O O . SER A 1 96 ? -5.716 7.544 1.441 1.00 94.94 96 SER A O 1
ATOM 641 N N . PHE A 1 97 ? -5.629 8.151 3.603 1.00 93.06 97 PHE A N 1
ATOM 642 C CA . PHE A 1 97 ? -6.721 7.309 4.070 1.00 93.06 97 PHE A CA 1
ATOM 643 C C . PHE A 1 97 ? -7.984 8.148 4.237 1.00 93.06 97 PHE A C 1
ATOM 645 O O . PHE A 1 97 ? -7.989 9.122 4.991 1.00 93.06 97 PHE A O 1
ATOM 652 N N . ASP A 1 98 ? -9.060 7.750 3.564 1.00 93.19 98 ASP A N 1
ATOM 653 C CA . ASP A 1 98 ? -10.380 8.342 3.745 1.00 93.19 98 ASP A CA 1
ATOM 654 C C . ASP A 1 98 ? -11.208 7.508 4.744 1.00 93.19 98 ASP A C 1
ATOM 656 O O . ASP A 1 98 ? -11.720 6.441 4.378 1.00 93.19 98 ASP A O 1
ATOM 660 N N . PRO A 1 99 ? -11.409 7.990 5.988 1.00 88.75 99 PRO A N 1
ATOM 661 C CA . PRO A 1 99 ? -12.177 7.276 7.009 1.00 88.75 99 PRO A CA 1
ATOM 662 C C . PRO A 1 99 ? -13.669 7.150 6.685 1.00 88.75 99 PRO A C 1
ATOM 664 O O . PRO A 1 99 ? -14.352 6.325 7.285 1.00 88.75 99 PRO A O 1
ATOM 667 N N . LYS A 1 100 ? -14.202 7.932 5.738 1.00 89.50 100 LYS A N 1
ATOM 668 C CA . LYS A 1 100 ? -15.617 7.850 5.351 1.00 89.50 100 LYS A CA 1
ATOM 669 C C . LYS A 1 100 ? -15.872 6.713 4.372 1.00 89.50 100 LYS A C 1
ATOM 671 O O . LYS A 1 100 ? -16.905 6.054 4.457 1.00 89.50 100 LYS A O 1
ATOM 676 N N . THR A 1 101 ? -14.953 6.507 3.432 1.00 92.75 101 THR A N 1
ATOM 677 C CA . THR A 1 101 ? -15.111 5.520 2.353 1.00 92.75 101 THR A CA 1
ATOM 678 C C . THR A 1 101 ? -14.260 4.269 2.546 1.00 92.75 101 THR A C 1
ATOM 680 O O . THR A 1 101 ? -14.413 3.313 1.787 1.00 92.75 101 THR A O 1
ATOM 683 N N . PHE A 1 102 ? -13.382 4.260 3.554 1.00 94.62 102 PHE A N 1
ATOM 684 C CA . PHE A 1 102 ? -12.386 3.215 3.799 1.00 94.62 102 PHE A CA 1
ATOM 685 C C . PHE A 1 102 ? -11.478 2.955 2.591 1.00 94.62 102 PHE A C 1
ATOM 687 O O . PHE A 1 102 ? -10.968 1.847 2.395 1.00 94.62 102 PHE A O 1
ATOM 694 N N . LYS A 1 103 ? -11.276 3.992 1.776 1.00 97.06 103 LYS A N 1
ATOM 695 C CA . LYS A 1 103 ? -10.368 3.977 0.636 1.00 97.06 103 LYS A CA 1
ATOM 696 C C . LYS A 1 103 ? -9.017 4.537 1.026 1.00 97.06 103 LYS A C 1
ATOM 698 O O . LYS A 1 103 ? -8.905 5.420 1.874 1.00 97.06 103 LYS A O 1
ATOM 703 N N . VAL A 1 104 ? -7.996 4.012 0.375 1.00 95.88 104 VAL A N 1
ATOM 704 C CA . VAL A 1 104 ? -6.635 4.520 0.463 1.00 95.88 104 VAL A CA 1
ATOM 705 C C . VAL A 1 104 ? -6.151 4.847 -0.935 1.00 95.88 104 VAL A C 1
ATOM 707 O O . VAL A 1 104 ? -6.319 4.055 -1.863 1.00 95.88 104 VAL A O 1
ATOM 710 N N . GLU A 1 105 ? -5.548 6.014 -1.071 1.00 97.88 105 GLU A N 1
ATOM 711 C CA . GLU A 1 105 ? -4.897 6.464 -2.293 1.00 97.88 105 GLU A CA 1
ATOM 712 C C . GLU A 1 105 ? -3.466 6.869 -1.976 1.00 97.88 105 GLU A C 1
ATOM 714 O O . GLU A 1 105 ? -3.129 7.141 -0.825 1.00 97.88 105 GLU A O 1
ATOM 719 N N . GLY A 1 106 ? -2.600 6.883 -2.975 1.00 95.69 106 GLY A N 1
ATOM 720 C CA . GLY A 1 106 ? -1.208 7.220 -2.755 1.00 95.69 106 GLY A CA 1
ATOM 721 C C . GLY A 1 106 ? -0.394 7.268 -4.028 1.00 95.69 106 GLY A C 1
ATOM 722 O O . GLY A 1 106 ? -0.862 6.925 -5.115 1.00 95.69 106 GLY A O 1
ATOM 723 N N . SER A 1 107 ? 0.853 7.671 -3.877 1.00 94.94 107 SER A N 1
ATOM 724 C CA . SER A 1 107 ? 1.829 7.697 -4.959 1.00 94.94 107 SER A CA 1
ATOM 725 C C . SER A 1 107 ? 3.241 7.664 -4.400 1.00 94.94 107 SER A C 1
ATOM 727 O O . SER A 1 107 ? 3.474 7.992 -3.235 1.00 94.94 107 SER A O 1
ATOM 729 N N . GLY A 1 108 ? 4.186 7.262 -5.233 1.00 93.12 108 GLY A N 1
ATOM 730 C CA . GLY A 1 108 ? 5.602 7.263 -4.910 1.00 93.12 108 GLY A CA 1
ATOM 731 C C . GLY A 1 108 ? 6.422 6.859 -6.123 1.00 93.12 108 GLY A C 1
ATOM 732 O O . GLY A 1 108 ? 5.872 6.657 -7.208 1.00 93.12 108 GLY A O 1
ATOM 733 N N . SER A 1 109 ? 7.720 6.712 -5.902 1.00 91.56 109 SER A N 1
ATOM 734 C CA . SER A 1 109 ? 8.665 6.247 -6.912 1.00 91.56 109 SER A CA 1
ATOM 735 C C . SER A 1 109 ? 9.631 5.260 -6.278 1.00 91.56 109 SER A C 1
ATOM 737 O O . SER A 1 109 ? 10.015 5.406 -5.113 1.00 91.56 109 SER A O 1
ATOM 739 N N . ASP A 1 110 ? 10.014 4.249 -7.042 1.00 88.50 110 ASP A N 1
ATOM 740 C CA . ASP A 1 110 ? 11.100 3.338 -6.702 1.00 88.50 110 ASP A CA 1
ATOM 741 C C . ASP A 1 110 ? 12.043 3.151 -7.896 1.00 88.50 110 ASP A C 1
ATOM 743 O O . ASP A 1 110 ? 12.043 3.945 -8.835 1.00 88.50 110 ASP A O 1
ATOM 747 N N . ASP A 1 111 ? 12.906 2.143 -7.831 1.00 86.88 111 ASP A N 1
ATOM 748 C CA . ASP A 1 111 ? 13.843 1.804 -8.897 1.00 86.88 111 ASP A CA 1
ATOM 749 C C . ASP A 1 111 ? 13.176 1.260 -10.168 1.00 86.88 111 ASP A C 1
ATOM 751 O O . ASP A 1 111 ? 13.743 1.396 -11.254 1.00 86.88 111 ASP A O 1
ATOM 755 N N . VAL A 1 112 ? 11.964 0.710 -10.061 1.00 85.69 112 VAL A N 1
ATOM 756 C CA . VAL A 1 112 ? 11.163 0.310 -11.222 1.00 85.69 112 VAL A CA 1
ATOM 757 C C . VAL A 1 112 ? 10.587 1.555 -11.890 1.00 85.69 112 VAL A C 1
ATOM 759 O O . VAL A 1 112 ? 10.715 1.707 -13.101 1.00 85.69 112 VAL A O 1
ATOM 762 N N . GLY A 1 113 ? 10.008 2.482 -11.124 1.00 90.19 113 GLY A N 1
ATOM 763 C CA . GLY A 1 113 ? 9.548 3.768 -11.648 1.00 90.19 113 GLY A CA 1
ATOM 764 C C . GLY A 1 113 ? 8.510 4.463 -10.777 1.00 90.19 113 GLY A C 1
ATOM 765 O O . GLY A 1 113 ? 8.301 4.113 -9.613 1.00 90.19 113 GLY A O 1
ATOM 766 N N . ASP A 1 114 ? 7.840 5.451 -11.362 1.00 93.12 114 ASP A N 1
ATOM 767 C CA . ASP A 1 114 ? 6.771 6.198 -10.707 1.00 93.12 114 ASP A CA 1
ATOM 768 C C . ASP A 1 114 ? 5.495 5.359 -10.666 1.00 93.12 114 ASP A C 1
ATOM 770 O O . ASP A 1 114 ? 5.148 4.649 -11.619 1.00 93.12 114 ASP A O 1
ATOM 774 N N . PHE A 1 115 ? 4.757 5.444 -9.562 1.00 93.31 115 PHE A N 1
ATOM 775 C CA . PHE A 1 115 ? 3.552 4.653 -9.368 1.00 93.31 115 PHE A CA 1
ATOM 776 C C . PHE A 1 115 ? 2.450 5.393 -8.615 1.00 93.31 115 PHE A C 1
ATOM 778 O O . PHE A 1 115 ? 2.674 6.289 -7.801 1.00 93.31 115 PHE A O 1
ATOM 785 N N . THR A 1 116 ? 1.223 4.932 -8.850 1.00 96.19 116 THR A N 1
ATOM 786 C CA . THR A 1 116 ? 0.041 5.295 -8.058 1.00 96.19 116 THR A CA 1
ATOM 787 C C . THR A 1 116 ? -0.469 4.093 -7.276 1.00 96.19 116 THR A C 1
ATOM 789 O O . THR A 1 116 ? -0.275 2.941 -7.673 1.00 96.19 116 THR A O 1
ATOM 792 N N . ILE A 1 117 ? -1.114 4.361 -6.147 1.00 95.62 117 ILE A N 1
ATOM 793 C CA . ILE A 1 117 ? -1.718 3.376 -5.259 1.00 95.62 117 ILE A CA 1
ATOM 794 C C . ILE A 1 117 ? -3.198 3.710 -5.114 1.00 95.62 117 ILE A C 1
ATOM 796 O O . ILE A 1 117 ? -3.561 4.845 -4.825 1.00 95.62 117 ILE A O 1
ATOM 800 N N . ALA A 1 118 ? -4.040 2.694 -5.258 1.00 96.75 118 ALA A N 1
ATOM 801 C CA . ALA A 1 118 ? -5.444 2.746 -4.878 1.00 96.75 118 ALA A CA 1
ATOM 802 C C . ALA A 1 118 ? -5.811 1.471 -4.122 1.00 96.75 118 ALA A C 1
ATOM 804 O O . ALA A 1 118 ? -5.313 0.391 -4.439 1.00 96.75 118 ALA A O 1
ATOM 805 N N . GLY A 1 119 ? -6.683 1.561 -3.127 1.00 96.50 119 GLY A N 1
ATOM 806 C CA . GLY A 1 119 ? -6.994 0.410 -2.296 1.00 96.50 119 GLY A CA 1
ATOM 807 C C . GLY A 1 119 ? -8.160 0.606 -1.345 1.00 96.50 119 GLY A C 1
ATOM 808 O O . GLY A 1 119 ? -8.808 1.652 -1.310 1.00 96.50 119 GLY A O 1
ATOM 809 N N . ILE A 1 120 ? -8.400 -0.434 -0.552 1.00 96.81 120 ILE A N 1
ATOM 810 C CA . ILE A 1 120 ? -9.412 -0.464 0.505 1.00 96.81 120 ILE A CA 1
ATOM 811 C C . ILE A 1 120 ? -8.744 -0.967 1.782 1.00 96.81 120 ILE A C 1
ATOM 813 O O . ILE A 1 120 ? -7.910 -1.878 1.744 1.00 96.81 120 ILE A O 1
ATOM 817 N N . TYR A 1 121 ? -9.118 -0.393 2.920 1.00 95.31 121 TYR A N 1
ATOM 818 C CA . TYR A 1 121 ? -8.646 -0.828 4.229 1.00 95.31 121 TYR 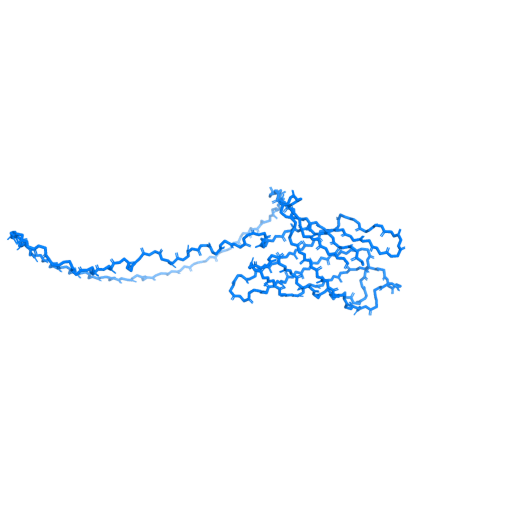A CA 1
ATOM 819 C C . TYR A 1 121 ? -9.802 -1.140 5.178 1.00 95.31 121 TYR A C 1
ATOM 821 O O . TYR A 1 121 ? -10.954 -0.799 4.939 1.00 95.31 121 TYR A O 1
ATOM 829 N N . SER A 1 122 ? -9.495 -1.840 6.265 1.00 94.12 122 SER A N 1
ATOM 830 C CA . SER A 1 122 ? -10.470 -2.210 7.287 1.00 94.12 122 SER A CA 1
ATOM 831 C C . SER A 1 122 ? -9.900 -1.922 8.664 1.00 94.12 122 SER A C 1
ATOM 833 O O . SER A 1 122 ? -8.941 -2.570 9.092 1.00 94.12 122 SER A O 1
ATOM 835 N N . ILE A 1 123 ? -10.534 -0.984 9.375 1.00 90.62 123 ILE A N 1
ATOM 836 C CA . ILE A 1 123 ? -10.198 -0.641 10.764 1.00 90.62 123 ILE A CA 1
ATOM 837 C C . ILE A 1 123 ? -10.371 -1.869 11.665 1.00 90.62 123 ILE A C 1
ATOM 839 O O . ILE A 1 123 ? -9.477 -2.206 12.437 1.00 90.62 123 ILE A O 1
ATOM 843 N N . LYS A 1 124 ? -11.475 -2.609 11.489 1.00 90.69 124 LYS A N 1
ATOM 844 C CA . LYS A 1 124 ? -11.818 -3.786 12.301 1.00 90.69 124 LYS A CA 1
ATOM 845 C C . LYS A 1 124 ? -10.778 -4.901 12.208 1.00 90.69 124 LYS A C 1
ATOM 847 O O . LYS A 1 124 ? -10.481 -5.547 13.204 1.00 90.69 124 LYS A O 1
ATOM 852 N N . THR A 1 125 ? -10.263 -5.168 11.008 1.00 92.62 125 THR A N 1
ATOM 853 C CA . THR A 1 125 ? -9.314 -6.275 10.791 1.00 92.62 125 THR A CA 1
ATOM 854 C C . THR A 1 125 ? -7.864 -5.817 10.727 1.00 92.62 125 THR A C 1
ATOM 856 O O . THR A 1 125 ? -6.985 -6.665 10.587 1.00 92.62 125 THR A O 1
ATOM 859 N N . GLN A 1 126 ? -7.625 -4.504 10.762 1.00 93.31 126 GLN A N 1
ATOM 860 C CA . GLN A 1 126 ? -6.328 -3.864 10.553 1.00 93.31 126 GLN A CA 1
ATOM 861 C C . GLN A 1 126 ? -5.593 -4.406 9.314 1.00 93.31 126 GLN A C 1
ATOM 863 O O . GLN A 1 126 ? -4.414 -4.757 9.353 1.00 93.31 126 GLN A O 1
ATOM 868 N N . ARG A 1 127 ? -6.327 -4.530 8.203 1.00 94.62 127 ARG A N 1
ATOM 869 C CA . ARG A 1 127 ? -5.817 -5.023 6.914 1.00 94.62 127 ARG A CA 1
ATOM 870 C C . ARG A 1 127 ? -6.027 -3.980 5.832 1.00 94.62 127 ARG A C 1
ATOM 872 O O . ARG A 1 127 ? -6.969 -3.194 5.913 1.00 94.62 127 ARG A O 1
ATOM 879 N N . ILE A 1 128 ? -5.180 -4.029 4.816 1.00 94.75 128 ILE A N 1
ATOM 880 C CA . ILE A 1 128 ? -5.204 -3.131 3.666 1.00 94.75 128 ILE A CA 1
ATOM 881 C C . ILE A 1 128 ? -4.897 -3.926 2.398 1.00 94.75 128 ILE A C 1
ATOM 883 O O . ILE A 1 128 ? -3.976 -4.742 2.371 1.00 94.75 128 ILE A O 1
ATOM 887 N N . GLY A 1 129 ? -5.708 -3.717 1.367 1.00 95.25 129 GLY A N 1
ATOM 888 C CA . GLY A 1 129 ? -5.476 -4.226 0.021 1.00 95.25 129 GLY A CA 1
ATOM 889 C C . GLY A 1 129 ? -5.153 -3.060 -0.900 1.00 95.25 129 GLY A C 1
ATOM 890 O O . GLY A 1 129 ? -5.947 -2.127 -0.992 1.00 95.25 129 GLY A O 1
ATOM 891 N N . LEU A 1 130 ? -4.003 -3.113 -1.563 1.00 94.12 130 LEU A N 1
ATOM 892 C CA . LEU A 1 130 ? -3.499 -2.066 -2.443 1.00 94.12 130 LEU A CA 1
ATOM 893 C C . LEU A 1 130 ? -3.332 -2.595 -3.865 1.00 94.12 130 LEU A C 1
ATOM 895 O O . LEU A 1 130 ? -2.896 -3.723 -4.085 1.00 94.12 130 LEU A O 1
ATOM 899 N N . LYS A 1 131 ? -3.623 -1.730 -4.825 1.00 94.44 131 LYS A N 1
ATOM 900 C CA . LYS A 1 131 ? -3.318 -1.876 -6.238 1.00 94.44 131 LYS A CA 1
ATOM 901 C C . LYS A 1 131 ? -2.303 -0.796 -6.597 1.00 94.44 131 LYS A C 1
ATOM 903 O O . LYS A 1 131 ? -2.650 0.382 -6.649 1.00 94.44 131 LYS A O 1
ATOM 908 N N . LYS A 1 132 ? -1.057 -1.208 -6.811 1.00 92.50 132 LYS A N 1
ATOM 909 C CA . LYS A 1 132 ? 0.039 -0.358 -7.278 1.00 92.50 132 LYS A CA 1
ATOM 910 C C . LYS A 1 132 ? 0.081 -0.411 -8.800 1.00 92.50 132 LYS A C 1
ATOM 912 O O . LYS A 1 132 ? 0.100 -1.501 -9.363 1.00 92.50 132 LYS A O 1
ATOM 917 N N . THR A 1 133 ? 0.074 0.740 -9.455 1.00 92.00 133 THR A N 1
ATOM 918 C CA . THR A 1 133 ? 0.111 0.844 -10.920 1.00 92.00 133 THR A CA 1
ATOM 919 C C . THR A 1 133 ? 1.308 1.687 -11.318 1.00 92.00 133 THR A C 1
ATOM 921 O O . THR A 1 133 ? 1.354 2.866 -10.960 1.00 92.00 133 THR A O 1
ATOM 924 N N . TYR A 1 134 ? 2.258 1.086 -12.032 1.00 90.44 134 TYR A N 1
ATOM 925 C CA . TYR A 1 134 ? 3.426 1.794 -12.543 1.00 90.44 134 TYR A CA 1
ATOM 926 C C . TYR A 1 134 ? 3.086 2.608 -13.791 1.00 90.44 134 TYR A C 1
ATOM 928 O O . TYR A 1 134 ? 2.306 2.175 -14.642 1.00 90.44 134 TYR A O 1
ATOM 936 N N . GLN A 1 135 ? 3.676 3.796 -13.899 1.00 88.81 135 GLN A N 1
ATOM 937 C CA . GLN A 1 135 ? 3.552 4.659 -15.067 1.00 88.81 135 GLN A CA 1
ATOM 938 C C . GLN A 1 135 ? 4.612 4.269 -16.097 1.00 88.81 135 GLN A C 1
ATOM 940 O O . GLN A 1 135 ? 5.808 4.402 -15.837 1.00 88.81 135 GLN A O 1
ATOM 945 N N . SER A 1 136 ? 4.179 3.785 -17.263 1.00 85.00 136 SER A N 1
ATOM 946 C CA . SER A 1 136 ? 5.093 3.419 -18.352 1.00 85.00 136 SER A CA 1
ATOM 947 C C . SER A 1 136 ? 5.962 4.613 -18.771 1.00 85.00 136 SER A C 1
ATOM 949 O O . SER A 1 136 ? 5.478 5.742 -18.833 1.00 85.00 136 SER A O 1
ATOM 951 N N . GLY A 1 137 ? 7.242 4.357 -19.057 1.00 80.69 137 GLY A N 1
ATOM 952 C CA . GLY A 1 137 ? 8.208 5.388 -19.457 1.00 80.69 137 GLY A CA 1
ATOM 953 C C . GLY A 1 137 ? 8.939 6.078 -18.300 1.00 80.69 137 GLY A C 1
ATOM 954 O O . GLY A 1 137 ? 9.676 7.029 -18.544 1.00 80.69 137 GLY A O 1
ATOM 955 N N . THR A 1 138 ? 8.769 5.604 -17.063 1.00 83.19 138 THR A N 1
ATOM 956 C CA . THR A 1 138 ? 9.507 6.085 -15.881 1.00 83.19 138 THR A CA 1
ATOM 957 C C . THR A 1 138 ? 10.428 4.993 -15.329 1.00 83.19 138 THR A C 1
ATOM 959 O O . THR A 1 138 ? 10.156 3.808 -15.516 1.00 83.19 138 THR A O 1
ATOM 962 N N . GLY A 1 139 ? 11.513 5.377 -14.650 1.00 83.38 139 GLY A N 1
ATOM 963 C CA . GLY A 1 139 ? 12.443 4.437 -14.011 1.00 83.38 139 GLY A CA 1
ATOM 964 C C . GLY A 1 139 ? 13.123 3.462 -14.979 1.00 83.38 139 GLY A C 1
ATOM 965 O O . GLY A 1 139 ? 13.576 3.859 -16.055 1.00 83.38 139 GLY A O 1
ATOM 966 N N . ASN A 1 140 ? 13.237 2.196 -14.574 1.00 78.50 140 ASN A N 1
ATOM 967 C CA . ASN A 1 140 ? 13.858 1.147 -15.376 1.00 78.50 140 ASN A CA 1
ATOM 968 C C . ASN A 1 140 ? 12.884 0.638 -16.447 1.00 78.50 140 ASN A C 1
ATOM 970 O O . ASN A 1 140 ? 11.950 -0.107 -16.155 1.00 78.50 140 ASN A O 1
ATOM 974 N N . THR A 1 141 ? 13.131 0.988 -17.707 1.00 76.69 141 THR A N 1
ATOM 975 C CA . THR A 1 141 ? 12.282 0.606 -18.844 1.00 76.69 141 THR A CA 1
ATOM 976 C C . THR A 1 141 ? 12.273 -0.894 -19.146 1.00 76.69 141 THR A C 1
ATOM 978 O O . THR A 1 141 ? 11.338 -1.358 -19.797 1.00 76.69 141 THR A O 1
ATOM 981 N N . GLU A 1 142 ? 13.258 -1.663 -18.672 1.00 76.50 142 GLU A N 1
ATOM 982 C CA . GLU A 1 142 ? 13.280 -3.127 -18.818 1.00 76.50 142 GLU A CA 1
ATOM 983 C C . GLU A 1 142 ? 12.304 -3.818 -17.851 1.00 76.50 142 GLU A C 1
ATOM 985 O O . GLU A 1 142 ? 11.771 -4.884 -18.158 1.00 76.50 142 GLU A O 1
ATOM 990 N N . GLU A 1 143 ? 12.022 -3.196 -16.703 1.00 72.19 143 GLU A N 1
ATOM 991 C CA . GLU A 1 143 ? 11.141 -3.740 -15.659 1.00 72.19 143 GLU A CA 1
ATOM 992 C C . GLU A 1 143 ? 9.764 -3.052 -15.635 1.00 72.19 143 GLU A C 1
ATOM 994 O O . GLU A 1 143 ? 8.731 -3.673 -15.352 1.00 72.19 143 GLU A O 1
ATOM 999 N N . ASN A 1 144 ? 9.713 -1.765 -15.981 1.00 77.88 144 ASN A N 1
ATOM 1000 C CA . ASN A 1 144 ? 8.502 -0.959 -15.981 1.00 77.88 144 ASN A CA 1
ATOM 1001 C C . ASN A 1 144 ? 7.724 -1.068 -17.294 1.00 77.88 144 ASN A C 1
ATOM 1003 O O . ASN A 1 144 ? 7.669 -0.161 -18.128 1.00 77.88 144 ASN A O 1
ATOM 1007 N N . LEU A 1 145 ? 7.023 -2.187 -17.420 1.00 78.75 145 LEU A N 1
ATOM 1008 C CA . LEU A 1 145 ? 6.084 -2.442 -18.512 1.00 78.75 145 LEU A CA 1
ATOM 1009 C C . LEU A 1 145 ? 4.692 -1.814 -18.279 1.00 78.75 145 LEU A C 1
ATOM 1011 O O . LEU A 1 145 ? 3.715 -2.253 -18.881 1.00 78.75 145 LEU A O 1
ATOM 1015 N N . GLY A 1 146 ? 4.564 -0.829 -17.374 1.00 78.69 146 GLY A N 1
ATOM 1016 C CA . GLY A 1 146 ? 3.268 -0.241 -17.000 1.00 78.69 146 GLY A CA 1
ATOM 1017 C C . GLY A 1 146 ? 2.340 -1.228 -16.282 1.00 78.69 146 GLY A C 1
ATOM 1018 O O . GLY A 1 146 ? 1.120 -1.199 -16.449 1.00 78.69 146 GLY A O 1
ATOM 1019 N N . HIS A 1 147 ? 2.920 -2.162 -15.530 1.00 81.12 147 HIS A N 1
ATOM 1020 C CA . HIS A 1 147 ? 2.189 -3.268 -14.931 1.00 81.12 147 HIS A CA 1
ATOM 1021 C C . HIS A 1 147 ? 1.541 -2.890 -13.590 1.00 81.12 147 HIS A C 1
ATOM 1023 O O . HIS A 1 147 ? 1.866 -1.891 -12.941 1.00 81.12 147 HIS A O 1
ATOM 1029 N N . ILE A 1 148 ? 0.592 -3.728 -13.177 1.00 88.25 148 ILE A N 1
ATOM 1030 C CA . ILE A 1 148 ? -0.163 -3.579 -11.936 1.00 88.25 148 ILE A CA 1
ATOM 1031 C C . ILE A 1 148 ? 0.281 -4.658 -10.951 1.00 88.25 148 ILE A C 1
ATOM 1033 O O . ILE A 1 148 ? 0.275 -5.843 -11.281 1.00 88.25 148 ILE A O 1
ATOM 1037 N N . VAL A 1 149 ? 0.568 -4.258 -9.715 1.00 88.31 149 VAL A N 1
ATOM 1038 C CA . VAL A 1 149 ? 0.882 -5.155 -8.598 1.00 88.31 149 VAL A CA 1
ATOM 1039 C C . VAL A 1 149 ? -0.218 -5.059 -7.545 1.00 88.31 149 VAL A C 1
ATOM 1041 O O . VAL A 1 149 ? -0.594 -3.968 -7.116 1.00 88.31 149 VAL A O 1
ATOM 1044 N N . THR A 1 150 ? -0.742 -6.206 -7.111 1.00 90.50 150 THR A N 1
ATOM 1045 C CA . THR A 1 150 ? -1.709 -6.275 -6.004 1.00 90.50 150 THR A CA 1
ATOM 1046 C C . THR A 1 150 ? -0.996 -6.693 -4.729 1.00 90.50 150 THR A C 1
ATOM 1048 O O . THR A 1 150 ? -0.237 -7.658 -4.726 1.00 90.50 150 THR A O 1
ATOM 1051 N N . ILE A 1 151 ? -1.251 -5.972 -3.644 1.00 89.50 151 ILE A N 1
ATOM 1052 C CA . ILE A 1 151 ? -0.546 -6.108 -2.374 1.00 89.50 151 ILE A CA 1
ATOM 1053 C C . ILE A 1 151 ? -1.580 -6.241 -1.261 1.00 89.50 151 ILE A C 1
ATOM 1055 O O . ILE A 1 151 ? -2.533 -5.467 -1.195 1.00 89.50 151 ILE A O 1
ATOM 1059 N N . GLN A 1 152 ? -1.383 -7.196 -0.356 1.00 92.56 152 GLN A N 1
ATOM 1060 C CA . GLN A 1 152 ? -2.195 -7.331 0.850 1.00 92.56 152 GLN A CA 1
ATOM 1061 C C . GLN A 1 152 ? -1.302 -7.209 2.074 1.00 92.56 152 GLN A C 1
ATOM 1063 O O . GLN A 1 152 ? -0.356 -7.980 2.220 1.00 92.56 152 GLN A O 1
ATOM 1068 N N . LEU A 1 153 ? -1.621 -6.267 2.960 1.00 93.06 153 LEU A N 1
ATOM 1069 C CA . LEU A 1 153 ? -0.876 -6.056 4.195 1.00 93.06 153 LEU A CA 1
ATOM 1070 C C . LEU A 1 153 ? -1.787 -6.181 5.417 1.00 93.06 153 LEU A C 1
ATOM 1072 O O . LEU A 1 153 ? -2.996 -5.924 5.368 1.00 93.06 153 LEU A O 1
ATOM 1076 N N . LYS A 1 154 ? -1.180 -6.543 6.542 1.00 94.06 154 LYS A N 1
ATOM 1077 C CA . LYS A 1 154 ? -1.792 -6.544 7.869 1.00 94.06 154 LYS A CA 1
ATOM 1078 C C . LYS A 1 154 ? -0.936 -5.710 8.815 1.00 94.06 154 LYS A C 1
ATOM 1080 O O . LYS A 1 154 ? 0.286 -5.762 8.743 1.00 94.06 154 LYS A O 1
ATOM 108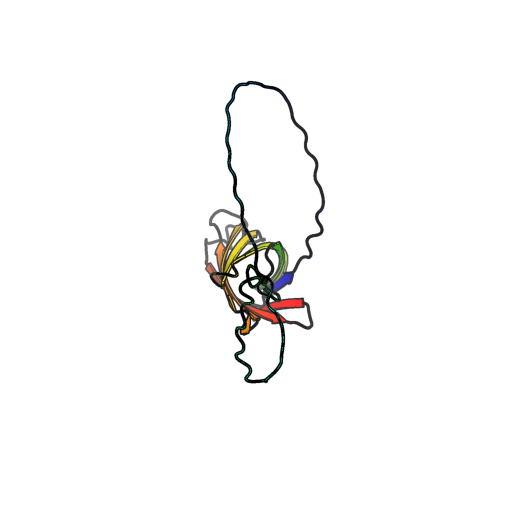5 N N . TRP A 1 155 ? -1.580 -4.956 9.698 1.00 93.56 155 TRP A N 1
ATOM 1086 C CA . TRP A 1 155 ? -0.893 -4.248 10.769 1.00 93.56 155 TRP A CA 1
ATOM 1087 C C . TRP A 1 155 ? -0.241 -5.237 11.739 1.00 93.56 155 TRP A C 1
ATOM 1089 O O . TRP A 1 155 ? -0.899 -6.144 12.260 1.00 93.56 155 TRP A O 1
ATOM 1099 N N . ASN A 1 156 ? 1.044 -5.033 11.988 1.00 89.50 156 ASN A N 1
ATOM 1100 C CA . ASN A 1 156 ? 1.800 -5.643 13.061 1.00 89.50 156 ASN A CA 1
ATOM 1101 C C . ASN A 1 156 ? 1.925 -4.610 14.189 1.00 89.50 156 ASN A C 1
ATOM 1103 O O . ASN A 1 156 ? 2.707 -3.666 14.101 1.00 89.50 156 ASN A O 1
ATOM 1107 N N . SER A 1 157 ? 1.132 -4.777 15.249 1.00 87.81 157 SER A N 1
ATOM 1108 C CA . SER A 1 157 ? 1.109 -3.849 16.386 1.00 87.81 157 SER A CA 1
ATOM 1109 C C . SER A 1 157 ? 2.373 -3.883 17.238 1.00 87.81 157 SER A C 1
ATOM 1111 O O . SER A 1 157 ? 2.625 -2.919 17.951 1.00 87.81 157 SER A O 1
ATOM 1113 N N . THR A 1 158 ? 3.139 -4.973 17.180 1.00 89.75 158 THR A N 1
ATOM 1114 C CA . THR A 1 158 ? 4.409 -5.103 17.902 1.00 89.75 158 THR A CA 1
ATOM 1115 C C . THR A 1 158 ? 5.490 -4.256 17.240 1.00 89.75 158 THR A C 1
ATOM 1117 O O . THR A 1 158 ? 6.217 -3.545 17.922 1.00 89.75 158 THR A O 1
ATOM 1120 N N . GLU A 1 159 ? 5.545 -4.293 15.908 1.00 84.62 159 GLU A N 1
ATOM 1121 C CA . GLU A 1 159 ? 6.565 -3.600 15.108 1.00 84.62 159 GLU A CA 1
ATOM 1122 C C . GLU A 1 159 ? 6.128 -2.198 14.652 1.00 84.62 159 GLU A C 1
ATOM 1124 O O . GLU A 1 159 ? 6.933 -1.422 14.144 1.00 84.62 159 GLU A O 1
ATOM 1129 N N . GLY A 1 160 ? 4.845 -1.852 14.797 1.00 87.31 160 GLY A N 1
ATOM 1130 C CA . GLY A 1 160 ? 4.322 -0.556 14.365 1.00 87.31 160 GLY A CA 1
ATOM 1131 C C . GLY A 1 160 ? 4.340 -0.364 12.843 1.00 87.31 160 GLY A C 1
ATOM 1132 O O . GLY A 1 160 ? 4.545 0.752 12.363 1.00 87.31 160 GLY A O 1
ATOM 1133 N N . GLN A 1 161 ? 4.133 -1.440 12.076 1.00 90.12 161 GLN A N 1
ATOM 1134 C CA . GLN A 1 161 ? 4.220 -1.424 10.611 1.00 90.12 161 GLN A CA 1
ATOM 1135 C C . GLN A 1 161 ? 3.183 -2.337 9.945 1.00 90.12 161 GLN A C 1
ATOM 1137 O O . GLN A 1 161 ? 2.618 -3.232 10.570 1.00 90.12 161 GLN A O 1
ATOM 1142 N N . PHE A 1 162 ? 2.941 -2.132 8.651 1.00 91.88 162 PHE A N 1
ATOM 1143 C CA . PHE A 1 162 ? 2.162 -3.049 7.821 1.00 91.88 162 PHE A CA 1
ATOM 1144 C C . PHE A 1 162 ? 3.069 -4.071 7.134 1.00 91.88 162 PHE A C 1
ATOM 1146 O O . PHE A 1 162 ? 4.098 -3.709 6.569 1.00 91.88 162 PHE A O 1
ATOM 1153 N N . GLU A 1 163 ? 2.650 -5.336 7.125 1.00 91.19 163 GLU A N 1
ATOM 1154 C CA . GLU A 1 163 ? 3.410 -6.451 6.552 1.00 91.19 163 GLU A CA 1
ATOM 1155 C C . GLU A 1 163 ? 2.540 -7.302 5.622 1.00 91.19 163 GLU A C 1
ATOM 1157 O O . GLU A 1 163 ? 1.392 -7.622 5.946 1.00 91.19 163 GLU A O 1
ATOM 1162 N N . GLY A 1 164 ? 3.096 -7.688 4.474 1.00 86.12 164 GLY A N 1
ATOM 1163 C CA . GLY A 1 164 ? 2.498 -8.597 3.494 1.00 86.12 164 GLY A CA 1
ATOM 1164 C C . GLY A 1 164 ? 3.428 -9.754 3.136 1.00 86.12 164 GLY A C 1
ATOM 1165 O O . GLY A 1 164 ? 4.643 -9.652 3.309 1.00 86.12 164 GLY A O 1
ATOM 1166 N N . LYS A 1 165 ? 2.847 -10.852 2.640 1.00 63.97 165 LYS A N 1
ATOM 1167 C CA . LYS A 1 165 ? 3.561 -12.048 2.157 1.00 63.97 165 LYS A CA 1
ATOM 1168 C C . LYS A 1 165 ? 3.613 -12.087 0.630 1.00 63.97 165 LYS A C 1
ATOM 1170 O O . LYS A 1 165 ? 2.586 -11.726 0.022 1.00 63.97 165 LYS A O 1
#

Secondary structure (DSSP, 8-state):
-EEEEEE----------------------------------------------------S--S------TT---EEEEEEEEETTEEEEEEEEEEEEETTTTEEEEEEE-SS-EEEEEEEEETTTTEEEEEEEE-TTSS-TTT-SS-EEEEEEEEETTTTEEEE-

Radius of gyration: 27.43 Å; chains: 1; bounding box: 59×61×65 Å